Protein AF-A0A972JYE6-F1 (afdb_monomer_lite)

pLDDT: mean 94.91, std 8.14, range [43.09, 98.69]

Secondary structure (DSSP, 8-state):
---PPPEEEE--TTSTTHHHHHHHHHHTT-HHHHT---TT-SEEEEEEEE-SS-EEEEEEEEEEETTTTTTSPPPEETTEEPEEEEEEEEEE-GGGTTSSHHHHTT-

Foldseek 3Di:
DPDFDKDKDKDDCPPPCNVLVVVQCVVVVNVVLLPDDDPQFPDKIKIWIDTPVGTFWIWIWTKGFPCVVVVDDGDDDPNHTDIDTGTRDIDGHPVCPPVCRRVVNVD

Radius of gyration: 15.88 Å; chains: 1; bounding box: 36×27×48 Å

Sequence (107 aa):
MNTTTVHIEEWLSNHPRWNEVVTLIERLGQTRWVAFDAAWHISTHVLVAFTSEHVIGFLRYVIQDIGAEEAVPPITRNGTILREAKVIAFGVAPDKRRQGIGGALQT

Structure (mmCIF, N/CA/C/O backbone):
data_AF-A0A972JYE6-F1
#
_entry.id   AF-A0A972JYE6-F1
#
loop_
_atom_site.group_PDB
_atom_site.id
_atom_site.type_symbol
_atom_site.label_atom_id
_atom_site.label_alt_id
_atom_site.label_comp_id
_atom_site.label_asym_id
_atom_site.label_entity_id
_atom_site.label_seq_id
_atom_site.pdbx_PDB_ins_code
_atom_site.Cartn_x
_atom_site.Cartn_y
_atom_site.Cartn_z
_atom_site.occupancy
_atom_site.B_iso_or_equiv
_atom_site.auth_seq_id
_atom_site.auth_comp_id
_atom_site.auth_asym_id
_atom_site.auth_atom_id
_atom_site.pdbx_PDB_model_num
ATOM 1 N N . MET A 1 1 ? -14.095 -15.083 25.077 1.00 43.09 1 MET A N 1
ATOM 2 C CA . MET A 1 1 ? -13.384 -14.051 24.293 1.00 43.09 1 MET A CA 1
ATOM 3 C C . MET A 1 1 ? -14.027 -14.037 22.919 1.00 43.09 1 MET A C 1
ATOM 5 O O . MET A 1 1 ? -14.110 -15.105 22.331 1.00 43.09 1 MET A O 1
ATOM 9 N N . ASN A 1 2 ? -14.555 -12.904 22.452 1.00 49.72 2 ASN A N 1
ATOM 10 C CA . ASN A 1 2 ? -15.050 -12.813 21.076 1.00 49.72 2 ASN A CA 1
ATOM 11 C C . ASN A 1 2 ? -13.834 -12.752 20.150 1.00 49.72 2 ASN A C 1
ATOM 13 O O . ASN A 1 2 ? -13.050 -11.809 20.234 1.00 49.72 2 ASN A O 1
ATOM 17 N N . THR A 1 3 ? -13.645 -13.765 19.311 1.00 61.19 3 THR A N 1
ATOM 18 C CA . THR A 1 3 ? -12.588 -13.760 18.299 1.00 61.19 3 THR A CA 1
ATOM 19 C C . THR A 1 3 ? -13.040 -12.851 17.164 1.00 61.19 3 THR A C 1
ATOM 21 O O . THR A 1 3 ? -13.893 -13.230 16.363 1.00 61.19 3 THR A O 1
ATOM 24 N N . THR A 1 4 ? -12.523 -11.625 17.107 1.00 77.56 4 THR A N 1
ATOM 25 C CA . THR A 1 4 ? -12.774 -10.745 15.963 1.00 77.56 4 THR A CA 1
ATOM 26 C C . THR A 1 4 ? -12.100 -11.349 14.735 1.00 77.56 4 THR A C 1
ATOM 28 O O . THR A 1 4 ? -10.880 -11.506 14.711 1.00 77.56 4 THR A O 1
ATOM 31 N N . THR A 1 5 ? -12.894 -11.720 13.732 1.00 90.81 5 THR A N 1
ATOM 32 C CA . THR A 1 5 ? -12.372 -12.279 12.479 1.00 90.81 5 THR A CA 1
ATOM 33 C C . THR A 1 5 ? -11.719 -11.166 11.665 1.00 90.81 5 THR A C 1
ATOM 35 O O . THR A 1 5 ? -12.287 -10.081 11.521 1.00 90.81 5 THR A O 1
ATOM 38 N N . VAL A 1 6 ? -10.508 -11.429 11.174 1.00 95.19 6 VAL A N 1
ATOM 39 C CA . VAL A 1 6 ? -9.760 -10.522 10.302 1.00 95.19 6 VAL A CA 1
ATOM 40 C C . VAL A 1 6 ? -9.882 -11.021 8.871 1.00 95.19 6 VAL A C 1
ATOM 42 O O . VAL A 1 6 ? -9.622 -12.190 8.597 1.00 95.19 6 VAL A O 1
ATOM 45 N N . HIS A 1 7 ? -10.255 -10.117 7.977 1.00 97.31 7 HIS A N 1
ATOM 46 C CA . HIS A 1 7 ? -10.340 -10.329 6.540 1.00 97.31 7 HIS A CA 1
ATOM 47 C C . HIS A 1 7 ? -9.223 -9.556 5.845 1.00 97.31 7 HIS A C 1
ATOM 49 O O . HIS A 1 7 ? -8.776 -8.525 6.355 1.00 97.31 7 HIS A O 1
ATOM 55 N N . ILE A 1 8 ? -8.776 -10.061 4.696 1.00 97.88 8 ILE A N 1
ATOM 56 C CA . ILE A 1 8 ? -7.803 -9.395 3.833 1.00 97.88 8 ILE A CA 1
ATOM 57 C C . ILE A 1 8 ? -8.355 -9.385 2.420 1.00 97.88 8 ILE A C 1
ATOM 59 O O . ILE A 1 8 ? -8.697 -10.436 1.884 1.00 97.88 8 ILE A O 1
ATOM 63 N N . GLU A 1 9 ? -8.428 -8.199 1.833 1.00 98.00 9 GLU A N 1
ATOM 64 C CA . GLU A 1 9 ? -8.903 -7.998 0.468 1.00 98.00 9 GLU A CA 1
ATOM 65 C C . GLU A 1 9 ? -8.097 -6.894 -0.211 1.00 98.00 9 GLU A C 1
ATOM 67 O O . GLU A 1 9 ? -7.535 -6.017 0.448 1.00 98.00 9 GLU A O 1
ATOM 72 N N . GLU A 1 10 ? -8.056 -6.926 -1.540 1.00 98.25 10 GLU A N 1
ATOM 73 C CA . GLU A 1 10 ? -7.560 -5.803 -2.325 1.00 98.25 10 GLU A CA 1
ATOM 74 C C . GLU A 1 10 ? -8.661 -4.755 -2.479 1.00 98.25 10 GLU A C 1
ATOM 76 O O . GLU A 1 10 ? -9.756 -5.056 -2.958 1.00 98.25 10 GLU A O 1
ATOM 81 N N . TRP A 1 11 ? -8.373 -3.516 -2.083 1.00 98.38 11 TRP A N 1
ATOM 82 C CA . TRP A 1 11 ? -9.303 -2.399 -2.209 1.00 98.38 11 TRP A CA 1
ATOM 83 C C . TRP A 1 11 ? -8.782 -1.358 -3.195 1.00 98.38 11 TRP A C 1
ATOM 85 O O . TRP A 1 11 ? -7.613 -0.973 -3.179 1.00 98.38 11 TRP A O 1
ATOM 95 N N . LEU A 1 12 ? -9.698 -0.844 -4.011 1.00 96.69 12 LEU A N 1
ATOM 96 C CA . LEU A 1 12 ? -9.486 0.336 -4.840 1.00 96.69 12 LEU A CA 1
ATOM 97 C C . LEU A 1 12 ? -9.901 1.604 -4.083 1.00 96.69 12 LEU A C 1
ATOM 99 O O . LEU A 1 12 ? -10.671 1.555 -3.122 1.00 96.69 12 LEU A O 1
ATOM 103 N N . SER A 1 13 ? -9.460 2.765 -4.570 1.00 95.56 13 SER A N 1
ATOM 104 C CA . SER A 1 13 ? -9.772 4.066 -3.960 1.00 95.56 13 SER A CA 1
ATOM 105 C C . SER A 1 13 ? -11.258 4.443 -3.969 1.00 95.56 13 SER A C 1
ATOM 107 O O . SER A 1 13 ? -11.665 5.351 -3.250 1.00 95.56 13 SER A O 1
ATOM 109 N N . ASN A 1 14 ? -12.081 3.740 -4.750 1.00 97.00 14 ASN A N 1
ATOM 110 C CA . ASN A 1 14 ? -13.536 3.889 -4.772 1.00 97.00 14 ASN A CA 1
ATOM 111 C C . ASN A 1 14 ? -14.267 2.962 -3.779 1.00 97.00 14 ASN A C 1
ATOM 113 O O . ASN A 1 14 ? -15.498 2.972 -3.742 1.00 97.00 14 ASN A O 1
ATOM 117 N N . HIS A 1 15 ? -13.548 2.157 -2.988 1.00 98.00 15 HIS A N 1
ATOM 118 C CA . HIS A 1 15 ? -14.160 1.291 -1.985 1.00 98.00 15 HIS A CA 1
ATOM 119 C C . HIS A 1 15 ? -14.913 2.134 -0.930 1.00 98.00 15 HIS A C 1
ATOM 121 O O . HIS A 1 15 ? -14.362 3.126 -0.446 1.00 98.00 15 HIS A O 1
ATOM 127 N N . PRO A 1 16 ? -16.132 1.754 -0.488 1.00 98.00 16 PRO A N 1
ATOM 128 C CA . PRO A 1 16 ? -16.933 2.572 0.435 1.00 98.00 16 PRO A CA 1
ATOM 129 C C . PRO A 1 16 ? -16.241 2.910 1.764 1.00 98.00 16 PRO A C 1
ATOM 131 O O . PRO A 1 16 ? -16.523 3.939 2.372 1.00 98.00 16 PRO A O 1
ATOM 134 N N . ARG A 1 17 ? -15.320 2.047 2.214 1.00 97.94 17 ARG A N 1
ATOM 135 C CA . ARG A 1 17 ? -14.542 2.209 3.456 1.00 97.94 17 ARG A CA 1
ATOM 136 C C . ARG A 1 17 ? -13.130 2.760 3.230 1.00 97.94 17 ARG A C 1
ATOM 138 O O . ARG A 1 17 ? -12.307 2.720 4.139 1.00 97.94 17 ARG A O 1
ATOM 145 N N . TRP A 1 18 ? -12.819 3.265 2.034 1.00 97.94 18 TRP A N 1
ATOM 146 C CA . TRP A 1 18 ? -11.468 3.725 1.692 1.00 97.94 18 TRP A CA 1
ATOM 147 C C . TRP A 1 18 ? -10.935 4.803 2.644 1.00 97.94 18 TRP A C 1
ATOM 149 O O . TRP A 1 18 ? -9.761 4.785 3.011 1.00 97.94 18 TRP A O 1
ATOM 159 N N . ASN A 1 19 ? -11.808 5.690 3.127 1.00 97.75 19 ASN A N 1
ATOM 160 C CA . ASN A 1 19 ? -11.426 6.726 4.087 1.00 97.75 19 ASN A CA 1
ATOM 161 C C . ASN A 1 19 ? -10.828 6.156 5.385 1.00 97.75 19 ASN A C 1
ATOM 163 O O . ASN A 1 19 ? -9.946 6.786 5.957 1.00 97.75 19 ASN A O 1
ATOM 167 N N . GLU A 1 20 ? -11.222 4.956 5.827 1.00 98.19 20 GLU A N 1
ATOM 168 C CA . GLU A 1 20 ? -10.605 4.313 6.998 1.00 98.19 20 GLU A CA 1
ATOM 169 C C . GLU A 1 20 ? -9.146 3.913 6.735 1.00 98.19 20 GLU A C 1
ATOM 171 O O . GLU A 1 20 ? -8.301 4.012 7.627 1.00 98.19 20 GLU A O 1
ATOM 176 N N . VAL A 1 21 ? -8.829 3.504 5.501 1.00 98.06 21 VAL A N 1
ATOM 177 C CA . VAL A 1 21 ? -7.452 3.225 5.074 1.00 98.06 21 VAL A CA 1
ATOM 178 C C . VAL A 1 21 ? -6.639 4.516 5.121 1.00 98.06 21 VAL A C 1
ATOM 180 O O . VAL A 1 21 ? -5.565 4.536 5.718 1.00 98.06 21 VAL A O 1
ATOM 183 N N . VAL A 1 22 ? -7.176 5.610 4.566 1.00 97.50 22 VAL A N 1
ATOM 184 C CA . VAL A 1 22 ? -6.535 6.938 4.585 1.00 97.50 22 VAL A CA 1
ATOM 185 C C . VAL A 1 22 ? -6.268 7.400 6.020 1.00 97.50 22 VAL A C 1
ATOM 187 O O . VAL A 1 22 ? -5.135 7.754 6.344 1.00 97.50 22 VAL A O 1
ATOM 190 N N . THR A 1 23 ? -7.254 7.299 6.914 1.00 97.94 23 THR A N 1
ATOM 191 C CA . THR A 1 23 ? -7.080 7.635 8.336 1.00 97.94 23 THR A CA 1
ATOM 192 C C . THR A 1 23 ? -5.997 6.784 9.003 1.00 97.94 23 THR A C 1
ATOM 194 O O . THR A 1 23 ? -5.200 7.298 9.791 1.00 97.94 23 THR A O 1
ATOM 197 N N . LEU A 1 24 ? -5.918 5.483 8.697 1.00 98.31 24 LEU A N 1
ATOM 198 C CA . LEU A 1 24 ? -4.858 4.628 9.233 1.00 98.31 24 LEU A CA 1
ATOM 199 C C . LEU A 1 24 ? -3.474 5.037 8.704 1.00 98.31 24 LEU A C 1
ATOM 201 O O . LEU A 1 24 ? -2.518 5.081 9.479 1.00 98.31 24 LEU A O 1
ATOM 205 N N . ILE A 1 25 ? -3.358 5.364 7.416 1.00 97.94 25 ILE A N 1
ATOM 206 C CA . ILE A 1 25 ? -2.114 5.839 6.791 1.00 97.94 25 ILE A CA 1
ATOM 207 C C . ILE A 1 25 ? -1.615 7.115 7.475 1.00 97.94 25 ILE A C 1
ATOM 209 O O . ILE A 1 25 ? -0.437 7.201 7.834 1.00 97.94 25 ILE A O 1
ATOM 213 N N . GLU A 1 26 ? -2.506 8.082 7.687 1.00 97.56 26 GLU A N 1
ATOM 214 C CA . GLU A 1 26 ? -2.208 9.339 8.377 1.00 97.56 26 GLU A CA 1
ATOM 215 C C . GLU A 1 26 ? -1.771 9.088 9.821 1.00 97.56 26 GLU A C 1
ATOM 217 O O . GLU A 1 26 ? -0.724 9.576 10.247 1.00 97.56 26 GLU A O 1
ATOM 222 N N . ARG A 1 27 ? -2.512 8.246 10.556 1.00 97.50 27 ARG A N 1
ATOM 223 C CA . ARG A 1 27 ? -2.180 7.850 11.935 1.00 97.50 27 ARG A CA 1
ATOM 224 C C . ARG A 1 27 ? -0.799 7.200 12.037 1.00 97.50 27 ARG A C 1
ATOM 226 O O . ARG A 1 27 ? -0.141 7.323 13.068 1.00 97.50 27 ARG A O 1
ATOM 233 N N . LEU A 1 28 ? -0.363 6.489 10.998 1.00 97.69 28 LEU A N 1
ATOM 234 C CA . LEU A 1 28 ? 0.958 5.861 10.932 1.00 97.69 28 LEU A CA 1
ATOM 235 C C . LEU A 1 28 ? 2.048 6.780 10.359 1.00 97.69 28 LEU A C 1
ATOM 237 O O . LEU A 1 28 ? 3.203 6.361 10.289 1.00 97.69 28 LEU A O 1
ATOM 241 N N . GLY A 1 29 ? 1.713 8.011 9.960 1.00 96.81 29 GLY A N 1
ATOM 242 C CA . GLY A 1 29 ? 2.658 8.962 9.375 1.00 96.81 29 GLY A CA 1
ATOM 243 C C . GLY A 1 29 ? 3.185 8.531 8.003 1.00 96.81 29 GLY A C 1
ATOM 244 O O . GLY A 1 29 ? 4.306 8.884 7.641 1.00 96.81 29 GLY A O 1
ATOM 245 N N . GLN A 1 30 ? 2.414 7.744 7.243 1.00 96.25 30 GLN A N 1
ATOM 246 C CA . GLN A 1 30 ? 2.852 7.169 5.964 1.00 96.25 30 GLN A CA 1
ATOM 247 C C . GLN A 1 30 ? 2.279 7.871 4.722 1.00 96.25 30 GLN A C 1
ATOM 249 O O . GLN A 1 30 ? 2.516 7.411 3.607 1.00 96.25 30 GLN A O 1
ATOM 254 N N . THR A 1 31 ? 1.590 9.008 4.876 1.00 94.38 31 THR A N 1
ATOM 255 C CA . THR A 1 31 ? 0.917 9.726 3.775 1.00 94.38 31 THR A CA 1
ATOM 256 C C . THR A 1 31 ? 1.834 9.999 2.582 1.00 94.38 31 THR A C 1
ATOM 258 O O . THR A 1 31 ? 1.462 9.706 1.449 1.00 94.38 31 THR A O 1
ATOM 261 N N . ARG A 1 32 ? 3.064 10.484 2.823 1.00 91.62 32 ARG A N 1
ATOM 262 C CA . ARG A 1 32 ? 4.049 10.753 1.757 1.00 91.62 32 ARG A CA 1
ATOM 263 C C . ARG A 1 32 ? 4.386 9.501 0.946 1.00 91.62 32 ARG A C 1
ATOM 265 O O . ARG A 1 32 ? 4.527 9.583 -0.267 1.00 91.62 32 ARG A O 1
ATOM 272 N N . TRP A 1 33 ? 4.547 8.368 1.621 1.00 85.44 33 TRP A N 1
ATOM 273 C CA . TRP A 1 33 ? 4.930 7.111 0.987 1.00 85.44 33 TRP A CA 1
ATOM 274 C C . TRP A 1 33 ? 3.762 6.526 0.205 1.00 85.44 33 TRP A C 1
ATOM 276 O O . TRP A 1 33 ? 3.916 6.145 -0.947 1.00 85.44 33 TRP A O 1
ATOM 286 N N . VAL A 1 34 ? 2.560 6.525 0.780 1.00 86.38 34 VAL A N 1
ATOM 287 C CA . VAL A 1 34 ? 1.383 6.008 0.074 1.00 86.38 34 VAL A CA 1
ATOM 288 C C . VAL A 1 34 ? 1.057 6.834 -1.168 1.00 86.38 34 VAL A C 1
ATOM 290 O O . VAL A 1 34 ? 0.720 6.250 -2.192 1.00 86.38 34 VAL A O 1
ATOM 293 N N . ALA A 1 35 ? 1.211 8.158 -1.101 1.00 89.06 35 ALA A N 1
ATOM 294 C CA . ALA A 1 35 ? 0.989 9.052 -2.234 1.00 89.06 35 ALA A CA 1
ATOM 295 C C . ALA A 1 35 ? 2.102 9.003 -3.297 1.00 89.06 35 ALA A C 1
ATOM 297 O O . ALA A 1 35 ? 1.951 9.620 -4.349 1.00 89.06 35 ALA A O 1
ATOM 298 N N . PHE A 1 36 ? 3.219 8.312 -3.038 1.00 90.88 36 PHE A N 1
ATOM 299 C CA . PHE A 1 36 ? 4.295 8.196 -4.013 1.00 90.88 36 PHE A CA 1
ATOM 300 C C . PHE A 1 36 ? 3.834 7.381 -5.221 1.00 90.88 36 PHE A C 1
ATOM 302 O O . PHE A 1 36 ? 3.525 6.189 -5.110 1.00 90.88 36 PHE A O 1
ATOM 309 N N . ASP A 1 37 ? 3.834 8.029 -6.376 1.00 92.56 37 ASP A N 1
ATOM 310 C CA . ASP A 1 37 ? 3.578 7.410 -7.661 1.00 92.56 37 ASP A CA 1
ATOM 311 C C . ASP A 1 37 ? 4.655 7.814 -8.665 1.00 92.56 37 ASP A C 1
ATOM 313 O O . ASP A 1 37 ? 5.254 8.887 -8.556 1.00 92.56 37 ASP A O 1
ATOM 317 N N . ALA A 1 38 ? 4.926 6.929 -9.615 1.00 93.62 38 ALA A N 1
ATOM 318 C CA . ALA A 1 38 ? 5.998 7.087 -10.575 1.00 93.62 38 ALA A CA 1
ATOM 319 C C . ALA A 1 38 ? 5.594 6.486 -11.918 1.00 93.6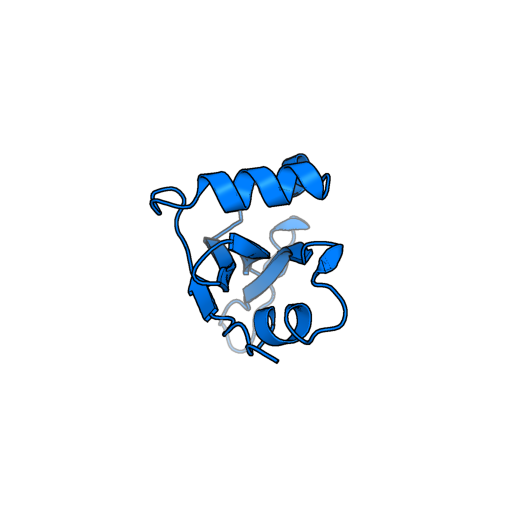2 38 ALA A C 1
ATOM 321 O O . ALA A 1 38 ? 4.919 5.462 -11.977 1.00 93.62 38 ALA A O 1
ATOM 322 N N . ALA A 1 39 ? 6.062 7.094 -13.008 1.00 95.25 39 ALA A N 1
ATOM 323 C CA . ALA A 1 39 ? 5.691 6.683 -14.362 1.00 95.25 39 ALA A CA 1
ATOM 324 C C . ALA A 1 39 ? 6.139 5.253 -14.724 1.00 95.25 39 ALA A C 1
ATOM 326 O O . ALA A 1 39 ? 5.628 4.679 -15.681 1.00 95.25 39 ALA A O 1
ATOM 327 N N . TRP A 1 40 ? 7.096 4.685 -13.983 1.00 95.12 40 TRP A N 1
ATOM 328 C CA . TRP A 1 40 ? 7.569 3.313 -14.172 1.00 95.12 40 TRP A CA 1
ATOM 329 C C . TRP A 1 40 ? 6.771 2.267 -13.381 1.00 95.12 40 TRP A C 1
ATOM 331 O O . TRP A 1 40 ? 7.013 1.070 -13.541 1.00 95.12 40 TRP A O 1
ATOM 341 N N . HIS A 1 41 ? 5.824 2.680 -12.533 1.00 97.12 41 HIS A N 1
ATOM 342 C CA . HIS A 1 41 ? 4.893 1.744 -11.917 1.00 97.12 41 HIS A CA 1
ATOM 343 C C . HIS A 1 41 ? 3.918 1.222 -12.982 1.00 97.12 41 HIS A C 1
ATOM 345 O O . HIS A 1 41 ? 3.182 1.983 -13.604 1.00 97.12 41 HIS A O 1
ATOM 351 N N . ILE A 1 42 ? 3.893 -0.095 -13.179 1.00 97.62 42 ILE A N 1
ATOM 352 C CA . ILE A 1 42 ? 3.004 -0.780 -14.128 1.00 97.62 42 ILE A CA 1
ATOM 353 C C . ILE A 1 42 ? 1.593 -0.896 -13.543 1.00 97.62 42 ILE A C 1
ATOM 355 O O . ILE A 1 42 ? 0.601 -0.706 -14.245 1.00 97.62 42 ILE A O 1
ATOM 359 N N . SER A 1 43 ? 1.500 -1.218 -12.254 1.00 97.50 43 SER A N 1
ATOM 360 C CA . SER A 1 43 ? 0.240 -1.271 -11.511 1.00 97.50 43 SER A CA 1
ATOM 361 C C . SER A 1 43 ? 0.463 -0.955 -10.035 1.00 97.50 43 SER A C 1
ATOM 363 O O . SER A 1 43 ? 1.556 -1.153 -9.502 1.00 97.50 43 SER A O 1
ATOM 365 N N . THR A 1 44 ? -0.580 -0.455 -9.371 1.00 97.00 44 THR A N 1
ATOM 366 C CA . THR A 1 44 ? -0.607 -0.179 -7.928 1.00 97.00 44 THR A CA 1
ATOM 367 C C . THR A 1 44 ? -1.694 -1.020 -7.278 1.00 97.00 44 THR A C 1
ATOM 369 O O . THR A 1 44 ? -2.812 -1.069 -7.783 1.00 97.00 44 THR A O 1
ATOM 372 N N . HIS A 1 45 ? -1.375 -1.612 -6.131 1.00 97.69 45 HIS A N 1
ATOM 373 C CA . HIS A 1 45 ? -2.256 -2.498 -5.383 1.00 97.69 45 HIS A CA 1
ATOM 374 C C . HIS A 1 45 ? -2.262 -2.111 -3.905 1.00 97.69 45 HIS A C 1
ATOM 376 O O . HIS A 1 45 ? -1.223 -1.737 -3.346 1.00 97.69 45 HIS A O 1
ATOM 382 N N . VAL A 1 46 ? -3.423 -2.216 -3.258 1.00 98.19 46 VAL A N 1
ATOM 383 C CA . VAL A 1 46 ? -3.568 -1.974 -1.818 1.00 98.19 46 VAL A CA 1
ATOM 384 C C . VAL A 1 46 ? -4.344 -3.120 -1.189 1.00 98.19 46 VAL A C 1
ATOM 386 O O . VAL A 1 46 ? -5.557 -3.225 -1.343 1.00 98.19 46 VAL A O 1
ATOM 389 N N . LEU A 1 47 ? -3.628 -3.966 -0.453 1.00 98.56 47 LEU A N 1
ATOM 390 C CA . LEU A 1 47 ? -4.224 -4.983 0.404 1.00 98.56 47 LEU A CA 1
ATOM 391 C C . LEU A 1 47 ? -4.619 -4.341 1.726 1.00 98.56 47 LEU A C 1
ATOM 393 O O . LEU A 1 47 ? -3.833 -3.602 2.325 1.00 98.56 47 LEU A O 1
ATOM 397 N N . VAL A 1 48 ? -5.822 -4.635 2.198 1.00 98.56 48 VAL A N 1
ATOM 398 C CA . VAL A 1 48 ? -6.384 -4.070 3.420 1.00 98.56 48 VAL A CA 1
ATOM 399 C C . VAL A 1 48 ? -6.760 -5.198 4.360 1.00 98.56 48 VAL A C 1
ATOM 401 O O . VAL A 1 48 ? -7.519 -6.088 3.994 1.00 98.56 48 VAL A O 1
ATOM 404 N N . ALA A 1 49 ? -6.246 -5.139 5.587 1.00 98.44 49 ALA A N 1
ATOM 405 C CA . ALA A 1 49 ? -6.685 -5.995 6.677 1.00 98.44 49 ALA A CA 1
ATOM 406 C C . ALA A 1 49 ? -7.774 -5.272 7.469 1.00 98.44 49 ALA A C 1
ATOM 408 O O . ALA A 1 49 ? -7.553 -4.165 7.973 1.00 98.44 49 ALA A O 1
ATOM 409 N N . PHE A 1 50 ? -8.936 -5.897 7.615 1.00 98.31 50 PHE A N 1
ATOM 410 C CA . PHE A 1 50 ? -10.095 -5.277 8.247 1.00 98.31 50 PHE A CA 1
ATOM 411 C C . PHE A 1 50 ? -10.929 -6.272 9.053 1.00 98.31 50 PHE A C 1
ATOM 413 O O . PHE A 1 50 ? -10.850 -7.488 8.890 1.00 98.31 50 PHE A O 1
ATOM 420 N N . THR A 1 51 ? -11.738 -5.722 9.948 1.00 96.00 51 THR A N 1
ATOM 421 C CA . THR A 1 51 ? -12.818 -6.410 10.655 1.00 96.00 51 THR A CA 1
ATOM 422 C C . THR A 1 51 ? -14.154 -5.836 10.187 1.00 96.00 51 THR A C 1
ATOM 424 O O . THR A 1 51 ? -14.202 -4.859 9.428 1.00 96.00 51 THR A O 1
ATOM 427 N N . SER A 1 52 ? -15.258 -6.385 10.690 1.00 92.94 52 SER A N 1
ATOM 428 C CA . SER A 1 52 ? -16.590 -5.801 10.492 1.00 92.94 52 SER A CA 1
ATOM 429 C C . SER A 1 52 ? -16.680 -4.327 10.912 1.00 92.94 52 SER A C 1
ATOM 431 O O . SER A 1 52 ? -17.509 -3.601 10.381 1.00 92.94 52 SER A O 1
ATOM 433 N N . GLU A 1 53 ? -15.827 -3.879 11.836 1.00 91.69 53 GLU A N 1
ATOM 434 C CA . GLU A 1 53 ? -15.886 -2.538 12.426 1.00 91.69 53 GLU A CA 1
ATOM 435 C C . GLU A 1 53 ? -14.806 -1.601 11.883 1.00 91.69 53 GLU A C 1
ATOM 437 O O . GLU A 1 53 ? -15.076 -0.425 11.661 1.00 91.69 53 GLU A O 1
ATOM 442 N N . HIS A 1 54 ? -13.585 -2.102 11.655 1.00 94.75 54 HIS A N 1
ATOM 443 C CA . HIS A 1 54 ? -12.429 -1.233 11.419 1.00 94.75 54 HIS A CA 1
ATOM 444 C C . HIS A 1 54 ? -11.436 -1.798 10.408 1.00 94.75 54 HIS A C 1
ATOM 446 O O . HIS A 1 54 ? -11.145 -2.995 10.410 1.00 94.75 54 HIS A O 1
ATOM 452 N N . VAL A 1 55 ? -10.837 -0.916 9.610 1.00 98.19 55 VAL A N 1
ATOM 453 C CA . VAL A 1 55 ? -9.538 -1.176 8.977 1.00 98.19 55 VAL A CA 1
ATOM 454 C C . VAL A 1 55 ? -8.451 -1.198 10.051 1.00 98.19 55 VAL A C 1
ATOM 456 O O . VAL A 1 55 ? -8.320 -0.278 10.858 1.00 98.19 55 VAL A O 1
ATOM 459 N N . ILE A 1 56 ? -7.656 -2.264 10.067 1.00 98.06 56 ILE A N 1
ATOM 460 C CA . ILE A 1 56 ? -6.638 -2.517 11.096 1.00 98.06 56 ILE A CA 1
ATOM 461 C C . ILE A 1 56 ? -5.229 -2.698 10.526 1.00 98.06 56 ILE A C 1
ATOM 463 O O . ILE A 1 56 ? -4.262 -2.746 11.289 1.00 98.06 56 ILE A O 1
ATOM 467 N N . GLY A 1 57 ? -5.084 -2.764 9.206 1.00 98.38 57 GLY A N 1
ATOM 468 C CA . GLY A 1 57 ? -3.794 -2.807 8.533 1.00 98.38 57 GLY A CA 1
ATOM 469 C C . GLY A 1 57 ? -3.924 -2.582 7.034 1.00 98.38 57 GLY A C 1
ATOM 470 O O . GLY A 1 57 ? -5.008 -2.715 6.473 1.00 98.38 57 GLY A O 1
ATOM 471 N N . PHE A 1 58 ? -2.812 -2.253 6.391 1.00 98.69 58 PHE A N 1
ATOM 472 C CA . PHE A 1 58 ? -2.730 -2.165 4.941 1.00 98.69 58 PHE A CA 1
ATOM 473 C C . PHE A 1 58 ? -1.323 -2.513 4.450 1.00 98.69 58 PHE A C 1
ATOM 475 O O . PHE A 1 58 ? -0.341 -2.372 5.186 1.00 98.69 58 PHE A O 1
ATOM 482 N N . LEU A 1 59 ? -1.235 -2.918 3.188 1.00 98.62 59 LEU A N 1
ATOM 483 C CA . LEU A 1 59 ? -0.001 -3.070 2.433 1.00 98.62 59 LEU A CA 1
ATOM 484 C C . LEU A 1 59 ? -0.226 -2.493 1.035 1.00 98.62 59 LEU A C 1
ATOM 486 O O . LEU A 1 59 ? -1.015 -3.022 0.257 1.00 98.62 59 LEU A O 1
ATOM 490 N N . ARG A 1 60 ? 0.476 -1.403 0.719 1.00 98.06 60 ARG A N 1
ATOM 491 C CA . ARG A 1 60 ? 0.559 -0.863 -0.637 1.00 98.06 60 ARG A CA 1
ATOM 492 C C . ARG A 1 60 ? 1.823 -1.376 -1.308 1.00 98.06 60 ARG A C 1
ATOM 494 O O . ARG A 1 60 ? 2.927 -1.144 -0.809 1.00 98.06 60 ARG A O 1
ATOM 501 N N . TYR A 1 61 ? 1.656 -1.987 -2.472 1.00 97.88 61 TYR A N 1
ATOM 502 C CA . TYR A 1 61 ? 2.758 -2.369 -3.343 1.00 97.88 61 TYR A CA 1
ATOM 503 C C . TYR A 1 61 ? 2.482 -1.970 -4.790 1.00 97.88 61 TYR A C 1
ATOM 505 O O . TYR A 1 61 ? 1.342 -1.717 -5.183 1.00 97.88 61 TYR A O 1
ATOM 513 N N . VAL A 1 62 ? 3.548 -1.889 -5.574 1.00 97.94 62 VAL A N 1
ATOM 514 C CA . VAL A 1 62 ? 3.496 -1.624 -7.012 1.00 97.94 62 VAL A CA 1
ATOM 515 C C . VAL A 1 62 ? 4.174 -2.753 -7.765 1.00 97.94 62 VAL A C 1
ATOM 517 O O . VAL A 1 62 ? 5.091 -3.383 -7.237 1.00 97.94 62 VAL A O 1
ATOM 520 N N . ILE A 1 63 ? 3.740 -2.998 -8.996 1.00 98.19 63 ILE A N 1
ATOM 521 C CA . ILE A 1 63 ? 4.475 -3.841 -9.937 1.00 98.19 63 ILE A CA 1
ATOM 522 C C . ILE A 1 63 ? 5.349 -2.938 -10.799 1.00 98.19 63 ILE A C 1
ATOM 524 O O . ILE A 1 63 ? 4.850 -1.975 -11.378 1.00 98.19 63 ILE A O 1
ATOM 528 N N . GLN A 1 64 ? 6.637 -3.253 -10.904 1.00 98.00 64 GLN A N 1
ATOM 529 C CA . GLN A 1 64 ? 7.576 -2.549 -11.780 1.00 98.00 64 GLN A CA 1
ATOM 530 C C . GLN A 1 64 ? 8.572 -3.523 -12.414 1.00 98.00 64 GLN A C 1
ATOM 532 O O . GLN A 1 64 ? 8.804 -4.614 -11.890 1.00 98.00 64 GLN A O 1
ATOM 537 N N . ASP A 1 65 ? 9.153 -3.140 -13.548 1.00 98.06 65 ASP A N 1
ATOM 538 C CA . ASP A 1 65 ? 10.273 -3.873 -14.139 1.00 98.06 65 ASP A CA 1
ATOM 539 C C . ASP A 1 65 ? 11.543 -3.639 -13.298 1.00 98.06 65 ASP A C 1
ATOM 541 O O . ASP A 1 65 ? 11.840 -2.508 -12.900 1.00 98.06 65 ASP A O 1
ATOM 545 N N . ILE A 1 66 ? 12.315 -4.698 -13.028 1.00 97.44 66 ILE A N 1
ATOM 546 C CA . ILE A 1 66 ? 13.515 -4.591 -12.183 1.00 97.44 66 ILE A CA 1
ATOM 547 C C . ILE A 1 66 ? 14.581 -3.771 -12.915 1.00 97.44 66 ILE A C 1
ATOM 549 O O . ILE A 1 66 ? 15.075 -4.201 -13.957 1.00 97.44 66 ILE A O 1
ATOM 553 N N . GLY A 1 67 ? 14.955 -2.623 -12.342 1.00 95.19 67 GLY A N 1
ATOM 554 C CA . GLY A 1 67 ? 15.922 -1.668 -12.898 1.00 95.19 67 GLY A CA 1
ATOM 555 C C . GLY A 1 67 ? 15.314 -0.329 -13.333 1.00 95.19 67 GLY A C 1
ATOM 556 O O . GLY A 1 67 ? 16.045 0.653 -13.448 1.00 95.19 67 GLY A O 1
ATOM 557 N N . ALA A 1 68 ? 13.989 -0.250 -13.506 1.00 94.06 68 ALA A N 1
ATOM 558 C CA . ALA A 1 68 ? 13.327 0.959 -14.004 1.00 94.06 68 ALA A CA 1
ATOM 559 C C . ALA A 1 68 ? 13.491 2.174 -13.069 1.00 94.06 68 ALA A C 1
ATOM 561 O O . ALA A 1 68 ? 13.722 3.286 -13.537 1.00 94.06 68 ALA A O 1
ATOM 562 N N . GLU A 1 69 ? 13.432 1.955 -11.755 1.00 94.12 69 GLU A N 1
ATOM 563 C CA . GLU A 1 69 ? 13.617 3.000 -10.739 1.00 94.12 69 GLU A CA 1
ATOM 564 C C . GLU A 1 69 ? 15.039 3.582 -10.721 1.00 94.12 69 GLU A C 1
ATOM 566 O O . GLU A 1 69 ? 15.214 4.784 -10.545 1.00 94.12 69 GLU A O 1
ATOM 571 N N . GLU A 1 70 ? 16.047 2.743 -10.965 1.00 96.12 70 GLU A N 1
ATOM 572 C CA . GLU A 1 70 ? 17.462 3.142 -11.023 1.00 96.12 70 GLU A CA 1
ATOM 573 C C . GLU A 1 70 ? 17.858 3.686 -12.409 1.00 96.12 70 GLU A C 1
ATOM 575 O O . GLU A 1 70 ? 19.031 3.952 -12.669 1.00 96.12 70 GLU A O 1
ATOM 580 N N . ALA A 1 71 ? 16.888 3.829 -13.322 1.00 93.88 71 ALA A N 1
ATOM 581 C CA . ALA A 1 71 ? 17.089 4.241 -14.709 1.00 93.88 71 ALA A CA 1
ATOM 582 C C . ALA A 1 71 ? 18.123 3.384 -15.472 1.00 93.88 71 ALA A C 1
ATOM 584 O O . ALA A 1 71 ? 18.855 3.883 -16.331 1.00 93.88 71 ALA A O 1
ATOM 585 N N . VAL A 1 72 ? 18.170 2.079 -15.182 1.00 96.00 72 VAL A N 1
ATOM 586 C CA . VAL A 1 72 ? 19.028 1.107 -15.878 1.00 96.00 72 VAL A CA 1
ATOM 587 C C . VAL A 1 72 ? 18.199 0.152 -16.745 1.00 96.00 72 VAL A C 1
ATOM 589 O O . VAL A 1 72 ? 16.992 0.012 -16.530 1.00 96.00 72 VAL A O 1
ATOM 592 N N . PRO A 1 73 ? 18.813 -0.523 -17.738 1.00 95.81 73 PRO A N 1
ATOM 593 C CA . PRO A 1 73 ? 18.110 -1.519 -18.538 1.00 95.81 73 PRO A CA 1
ATOM 594 C C . PRO A 1 73 ? 17.443 -2.599 -17.664 1.00 95.81 73 PRO A C 1
ATOM 596 O O . PRO A 1 73 ? 18.090 -3.094 -16.736 1.00 95.81 73 PRO A O 1
ATOM 599 N N . PRO A 1 74 ? 16.194 -3.009 -17.967 1.00 96.81 74 PRO A N 1
ATOM 600 C CA . PRO A 1 74 ? 15.508 -4.033 -17.191 1.00 96.81 74 PRO A CA 1
ATOM 601 C C . PRO A 1 74 ? 16.245 -5.373 -17.164 1.00 96.81 74 PRO A C 1
ATOM 603 O O . PRO A 1 74 ? 16.785 -5.825 -18.180 1.00 96.81 74 PRO A O 1
ATOM 606 N N . ILE A 1 75 ? 16.211 -6.055 -16.018 1.00 97.19 75 ILE A N 1
ATOM 607 C CA . ILE A 1 75 ? 16.754 -7.413 -15.911 1.00 97.19 75 ILE A CA 1
ATOM 608 C C . ILE A 1 75 ? 15.904 -8.364 -16.751 1.00 97.19 75 ILE A C 1
ATOM 610 O O . ILE A 1 75 ? 14.680 -8.409 -16.626 1.00 97.19 75 ILE A O 1
ATOM 614 N N . THR A 1 76 ? 16.563 -9.176 -17.576 1.00 97.56 76 THR A N 1
ATOM 615 C CA . THR A 1 76 ? 15.903 -10.190 -18.400 1.00 97.56 76 THR A CA 1
ATOM 616 C C . THR A 1 76 ? 16.350 -11.599 -18.029 1.00 97.56 76 THR A C 1
ATOM 618 O O . THR A 1 76 ? 17.491 -11.836 -17.633 1.00 97.56 76 THR A O 1
ATOM 621 N N . ARG A 1 77 ? 15.441 -12.566 -18.180 1.00 96.94 77 ARG A N 1
ATOM 622 C CA . ARG A 1 77 ? 15.726 -14.001 -18.073 1.00 96.94 77 ARG A CA 1
ATOM 623 C C . ARG A 1 77 ? 15.035 -14.727 -19.216 1.00 96.94 77 ARG A C 1
ATOM 625 O O . ARG A 1 77 ? 13.816 -14.666 -19.335 1.00 96.94 77 ARG A O 1
ATOM 632 N N . ASN A 1 78 ? 15.813 -15.417 -20.051 1.00 96.50 78 ASN A N 1
ATOM 633 C CA . ASN A 1 78 ? 15.319 -16.128 -21.239 1.00 96.50 78 ASN A CA 1
ATOM 634 C C . ASN A 1 78 ? 14.485 -15.232 -22.181 1.00 96.50 78 ASN A C 1
ATOM 636 O O . ASN A 1 78 ? 13.478 -15.671 -22.724 1.00 96.50 78 ASN A O 1
ATOM 640 N N . GLY A 1 79 ? 14.883 -13.965 -22.342 1.00 95.50 79 GLY A N 1
ATOM 641 C CA . GLY A 1 79 ? 14.179 -12.990 -23.185 1.00 95.50 79 GLY A CA 1
ATOM 642 C C . GLY A 1 79 ? 12.958 -12.323 -22.538 1.00 95.50 79 GLY A C 1
ATOM 643 O O . GLY A 1 79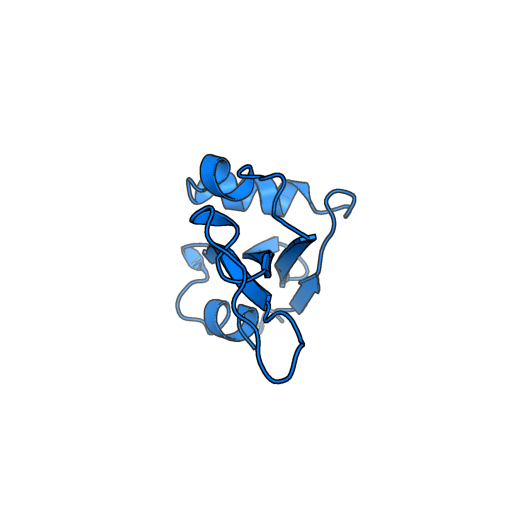 ? 12.405 -11.398 -23.124 1.00 95.50 79 GLY A O 1
ATOM 644 N N . THR A 1 80 ? 12.564 -12.727 -21.328 1.00 97.62 80 THR A N 1
ATOM 645 C CA . THR A 1 80 ? 11.459 -12.110 -20.580 1.00 97.62 80 THR A CA 1
ATOM 646 C C . THR A 1 80 ? 11.993 -11.089 -19.583 1.00 97.62 80 THR A C 1
ATOM 648 O O . THR A 1 80 ? 12.925 -11.392 -18.837 1.00 97.62 80 THR A O 1
ATOM 651 N N . ILE A 1 81 ? 11.394 -9.896 -19.539 1.00 97.88 81 ILE A N 1
ATOM 652 C CA . ILE A 1 81 ? 11.685 -8.887 -18.512 1.00 97.88 81 ILE A CA 1
ATOM 653 C C . ILE A 1 81 ? 11.169 -9.379 -17.158 1.00 97.88 81 ILE A C 1
ATOM 655 O O . ILE A 1 81 ? 10.023 -9.819 -17.037 1.00 97.88 81 ILE A O 1
ATOM 659 N N . LEU A 1 82 ? 12.025 -9.322 -16.143 1.00 98.25 82 LEU A N 1
ATOM 660 C CA . LEU A 1 82 ? 11.658 -9.647 -14.775 1.00 98.25 82 LEU A CA 1
ATOM 661 C C . LEU A 1 82 ? 11.009 -8.443 -14.094 1.00 98.25 82 LEU A C 1
ATOM 663 O O . LEU A 1 82 ? 11.463 -7.307 -14.232 1.00 98.25 82 LEU A O 1
ATOM 667 N N . ARG A 1 83 ? 9.964 -8.727 -13.319 1.00 98.12 83 ARG A N 1
ATOM 668 C CA . ARG A 1 83 ? 9.211 -7.750 -12.533 1.00 98.12 83 ARG A CA 1
ATOM 669 C C . ARG A 1 83 ? 9.347 -8.033 -11.051 1.00 98.12 83 ARG A C 1
ATOM 671 O O . ARG A 1 83 ? 9.510 -9.186 -10.652 1.00 98.12 83 ARG A O 1
ATOM 678 N N . GLU A 1 84 ? 9.205 -6.988 -10.255 1.00 97.62 84 GLU A N 1
ATOM 679 C CA . GLU A 1 84 ? 9.106 -7.076 -8.804 1.00 97.62 84 GLU A CA 1
ATOM 680 C C . GLU A 1 84 ? 7.803 -6.465 -8.293 1.00 97.62 84 GLU A C 1
ATOM 682 O O . GLU A 1 84 ? 7.230 -5.563 -8.908 1.00 97.62 84 GLU A O 1
ATOM 687 N N . ALA A 1 85 ? 7.360 -6.967 -7.141 1.00 97.38 85 ALA A N 1
ATOM 688 C CA . ALA A 1 85 ? 6.353 -6.323 -6.317 1.00 97.38 85 ALA A CA 1
ATOM 689 C C . ALA A 1 85 ? 7.074 -5.507 -5.239 1.00 97.38 85 ALA A C 1
ATOM 691 O O . ALA A 1 85 ? 7.565 -6.062 -4.253 1.00 97.38 85 ALA A O 1
ATOM 692 N N . LYS A 1 86 ? 7.169 -4.190 -5.429 1.00 96.62 86 LYS A N 1
ATOM 693 C CA . LYS A 1 86 ? 7.835 -3.300 -4.477 1.00 96.62 86 LYS A CA 1
ATOM 694 C C . LYS A 1 86 ? 6.834 -2.798 -3.445 1.00 96.62 86 LYS A C 1
ATOM 696 O O . LYS A 1 86 ? 5.880 -2.101 -3.787 1.00 96.62 86 LYS A O 1
ATOM 701 N N . VAL A 1 87 ? 7.065 -3.115 -2.171 1.00 97.25 87 VAL A N 1
ATOM 702 C CA . VAL A 1 87 ? 6.289 -2.543 -1.061 1.00 97.25 87 VAL A CA 1
ATOM 703 C C . VAL A 1 87 ? 6.648 -1.068 -0.924 1.00 97.25 87 VAL A C 1
ATOM 705 O O . VAL A 1 87 ? 7.801 -0.726 -0.674 1.00 97.25 87 VAL A O 1
ATOM 708 N N . ILE A 1 88 ? 5.652 -0.197 -1.068 1.00 97.31 88 ILE A N 1
ATOM 709 C CA . ILE A 1 88 ? 5.834 1.250 -0.913 1.00 97.31 88 ILE A CA 1
ATOM 710 C C . ILE A 1 88 ? 5.510 1.688 0.513 1.00 97.31 88 ILE A C 1
ATOM 712 O O . ILE A 1 88 ? 6.204 2.521 1.094 1.00 97.31 88 ILE A O 1
ATOM 716 N N . ALA A 1 89 ? 4.445 1.132 1.086 1.00 97.56 89 ALA A N 1
ATOM 717 C CA . 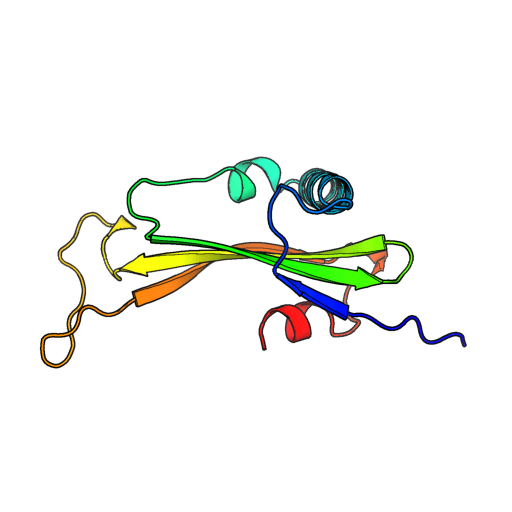ALA A 1 89 ? 4.009 1.452 2.434 1.00 97.56 89 ALA A CA 1
ATOM 718 C C . ALA A 1 89 ? 3.268 0.262 3.041 1.00 97.56 89 ALA A C 1
ATOM 720 O O . ALA A 1 89 ? 2.547 -0.462 2.357 1.00 97.56 89 ALA A O 1
ATOM 721 N N . PHE A 1 90 ? 3.460 0.056 4.335 1.00 98.00 90 PHE A N 1
ATOM 722 C CA . PHE A 1 90 ? 2.939 -1.098 5.047 1.00 98.00 90 PHE A CA 1
ATOM 723 C C . PHE A 1 90 ? 2.790 -0.757 6.523 1.00 98.00 90 PHE A C 1
ATOM 725 O O . PHE A 1 90 ? 3.688 -0.164 7.137 1.00 98.00 90 PHE A O 1
ATOM 732 N N . GLY A 1 91 ? 1.665 -1.156 7.109 1.00 97.62 91 GLY A N 1
ATOM 733 C CA . GLY A 1 91 ? 1.409 -0.868 8.504 1.00 97.62 91 GLY A CA 1
ATOM 734 C C . GLY A 1 91 ? 0.221 -1.610 9.091 1.00 97.62 91 GLY A C 1
ATOM 735 O O . GLY A 1 91 ? -0.773 -1.884 8.429 1.00 97.62 91 GLY A O 1
ATOM 736 N N . VAL A 1 92 ? 0.328 -1.889 10.389 1.00 98.31 92 VAL A N 1
ATOM 737 C CA . VAL A 1 92 ? -0.756 -2.408 11.231 1.00 98.31 92 VAL A CA 1
ATOM 738 C C . VAL A 1 92 ? -1.018 -1.398 12.344 1.00 98.31 92 VAL A C 1
ATOM 740 O O . VAL A 1 92 ? -0.064 -0.858 12.933 1.00 98.31 92 VAL A O 1
ATOM 743 N N . ALA A 1 93 ? -2.299 -1.161 12.637 1.00 97.75 93 ALA A N 1
ATOM 744 C CA . ALA A 1 93 ? -2.753 -0.295 13.720 1.00 97.75 93 ALA A CA 1
ATOM 745 C C . ALA A 1 93 ? -2.009 -0.645 15.026 1.00 97.75 93 ALA A C 1
ATOM 747 O O . ALA A 1 93 ? -1.921 -1.829 15.361 1.00 97.75 93 ALA A O 1
ATOM 748 N N . PRO A 1 94 ? -1.437 0.332 15.764 1.00 97.19 94 PRO A N 1
ATOM 749 C CA . PRO A 1 94 ? -0.556 0.059 16.905 1.00 97.19 94 PRO A CA 1
ATOM 750 C C . PRO A 1 94 ? -1.144 -0.890 17.954 1.00 97.19 94 PRO A C 1
ATOM 752 O O . PRO A 1 94 ? -0.452 -1.789 18.427 1.00 97.19 94 PRO A O 1
ATOM 755 N N . ASP A 1 95 ? -2.431 -0.727 18.249 1.00 95.94 95 ASP A N 1
ATOM 756 C CA . ASP A 1 95 ? -3.216 -1.521 19.197 1.00 95.94 95 ASP A CA 1
ATOM 757 C C . ASP A 1 95 ? -3.593 -2.924 18.680 1.00 95.94 95 ASP A C 1
ATOM 759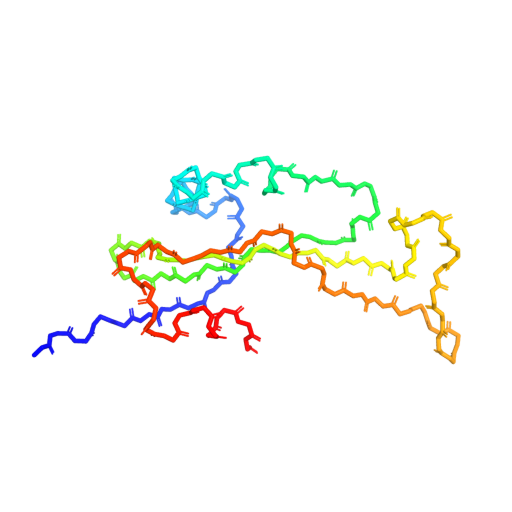 O O . ASP A 1 95 ? -4.069 -3.762 19.443 1.00 95.94 95 ASP A O 1
ATOM 763 N N . LYS A 1 96 ? -3.330 -3.214 17.400 1.00 96.50 96 LYS A N 1
ATOM 764 C CA . LYS A 1 96 ? -3.577 -4.509 16.744 1.00 96.50 96 LYS A CA 1
ATOM 765 C C . LYS A 1 96 ? -2.288 -5.251 16.362 1.00 96.50 96 LYS A C 1
ATOM 767 O O . LYS A 1 96 ? -2.329 -6.337 15.791 1.00 96.50 96 LYS A O 1
ATOM 772 N N . ARG A 1 97 ? -1.107 -4.701 16.669 1.00 95.94 97 ARG A N 1
ATOM 773 C CA . ARG A 1 97 ? 0.189 -5.335 16.350 1.00 95.94 97 ARG A CA 1
ATOM 774 C C . ARG A 1 97 ? 0.418 -6.618 17.155 1.00 95.94 97 ARG A C 1
ATOM 776 O O . ARG A 1 97 ? -0.159 -6.808 18.221 1.00 95.94 97 ARG A O 1
ATOM 783 N N . ARG A 1 98 ? 1.340 -7.462 16.665 1.00 95.62 98 ARG A N 1
ATOM 784 C CA . ARG A 1 98 ? 1.734 -8.761 17.262 1.00 95.62 98 ARG A CA 1
ATOM 785 C C . ARG A 1 98 ? 0.597 -9.793 17.338 1.00 95.62 98 ARG A C 1
ATOM 787 O O . ARG A 1 98 ? 0.598 -10.652 18.208 1.00 95.62 98 ARG A O 1
ATOM 794 N N . GLN A 1 99 ? -0.345 -9.715 16.400 1.00 95.56 99 GLN A N 1
ATOM 795 C CA . GLN A 1 99 ? -1.497 -10.621 16.289 1.00 95.56 99 GLN A CA 1
ATOM 796 C C . GLN A 1 99 ? -1.523 -11.356 14.936 1.00 95.56 99 GLN A C 1
ATOM 798 O O . GLN A 1 99 ? -2.575 -11.763 14.465 1.00 95.56 99 GLN A O 1
ATOM 803 N N . GLY A 1 100 ? -0.378 -11.463 14.251 1.00 95.69 100 GLY A N 1
ATOM 804 C CA . GLY A 1 100 ? -0.266 -12.149 12.954 1.00 95.69 100 GLY A CA 1
ATOM 805 C C . GLY A 1 100 ? -0.737 -11.356 11.725 1.00 95.69 100 GLY A C 1
ATOM 806 O O . GLY A 1 100 ? -0.338 -11.697 10.619 1.00 95.69 100 GLY A O 1
ATOM 807 N N . ILE A 1 101 ? -1.478 -10.252 11.895 1.00 97.00 101 ILE A N 1
ATOM 808 C CA . ILE A 1 101 ? -2.045 -9.441 10.791 1.00 97.00 101 ILE A CA 1
ATOM 809 C C . ILE A 1 101 ? -0.991 -9.022 9.759 1.00 97.00 101 ILE A C 1
ATOM 811 O O . ILE A 1 101 ? -1.203 -9.143 8.559 1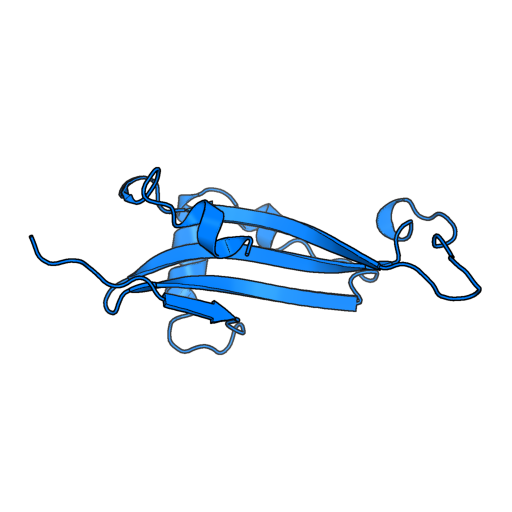.00 97.00 101 ILE A O 1
ATOM 815 N N . GLY A 1 102 ? 0.164 -8.540 10.226 1.00 96.75 102 GLY A N 1
ATOM 816 C CA . GLY A 1 102 ? 1.225 -8.091 9.327 1.00 96.75 102 GLY A CA 1
ATOM 817 C C . GLY A 1 102 ? 1.833 -9.218 8.489 1.00 96.75 102 GLY A C 1
ATOM 818 O O . GLY A 1 102 ? 2.268 -8.962 7.374 1.00 96.75 102 GLY A O 1
ATOM 819 N N . GLY A 1 103 ? 1.852 -10.447 9.015 1.00 96.62 103 GLY A N 1
ATOM 820 C CA . GLY A 1 103 ? 2.268 -11.624 8.255 1.00 96.62 103 GLY A CA 1
ATOM 821 C C . GLY A 1 103 ? 1.201 -12.034 7.246 1.00 96.62 103 GLY A C 1
ATOM 822 O O . GLY A 1 103 ? 1.527 -12.270 6.094 1.00 96.62 103 GLY A O 1
ATOM 823 N N . ALA A 1 104 ? -0.071 -12.020 7.650 1.00 96.44 104 ALA A N 1
ATOM 824 C CA . ALA A 1 104 ? -1.184 -12.354 6.765 1.00 96.44 104 ALA A CA 1
ATOM 825 C C . ALA A 1 104 ? -1.313 -11.393 5.563 1.00 96.44 104 ALA A C 1
ATOM 827 O O . ALA A 1 104 ? -1.739 -11.802 4.495 1.00 96.44 104 ALA A O 1
ATOM 828 N N . LEU A 1 105 ? -0.899 -10.128 5.702 1.00 97.31 105 LEU A N 1
ATOM 829 C CA . LEU A 1 105 ? -0.838 -9.169 4.588 1.00 97.31 105 LEU A CA 1
ATOM 830 C C . LEU A 1 105 ? 0.247 -9.488 3.538 1.00 97.31 105 LEU A C 1
ATOM 832 O O . LEU A 1 105 ? 0.276 -8.829 2.504 1.00 97.31 105 LEU A O 1
ATOM 836 N N . GLN A 1 106 ? 1.150 -10.436 3.803 1.00 94.94 106 GLN A N 1
ATOM 837 C CA . GLN A 1 106 ? 2.321 -10.755 2.971 1.00 94.9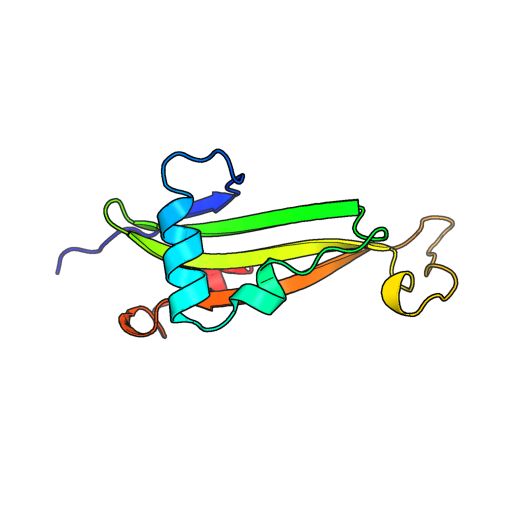4 106 GLN A CA 1
ATOM 838 C C . GLN A 1 106 ? 2.299 -12.190 2.414 1.00 94.94 106 GLN A C 1
ATOM 840 O O . GLN A 1 106 ? 3.317 -12.655 1.900 1.00 94.94 106 GLN A O 1
ATOM 845 N N . THR A 1 107 ? 1.177 -12.899 2.550 1.00 85.00 107 THR A N 1
ATOM 846 C CA . THR A 1 107 ? 0.983 -14.285 2.089 1.00 85.00 107 THR A CA 1
ATOM 847 C C . THR A 1 107 ? -0.021 -14.353 0.959 1.00 85.00 107 THR A C 1
ATOM 849 O O . THR A 1 107 ? 0.266 -15.066 -0.024 1.00 85.00 107 THR A O 1
#